Protein AF-A0A7C6WTI0-F1 (afdb_monomer)

Foldseek 3Di:
DDDLQRDDDPPADEPDDDDDPDDDDDDPPVPDDPDDDSDRRHYPVSVVD

Sequence (49 aa):
MKLIFERGAAGRRMDYLPEANSPCNAIPASMLRKTPPRLPEVSEVELAR

pLDDT: mean 90.58, std 4.45, ra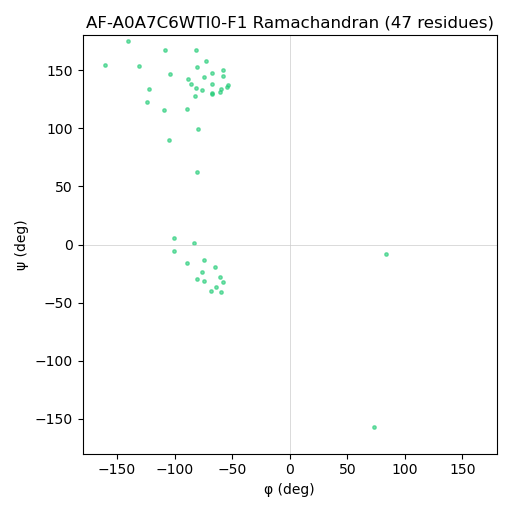nge [79.06, 96.31]

Radius of gyration: 14.91 Å; Cα contacts (8 Å, |Δi|>4): 31; chains: 1; bounding box: 33×25×35 Å

Secondary structure (DSSP, 8-state):
---GGGSS-TT---S--PPP-S--PPPPGGGS-SS--------HHHHH-

Solvent-accessible surface area (backbone atoms only — not comparable to full-atom values): 3598 Å² total; per-residue (Å²): 138,78,58,71,76,77,43,68,46,94,89,38,54,71,91,83,74,82,86,74,92,64,86,85,76,85,75,60,77,92,76,56,80,92,64,84,78,94,66,65,26,37,39,65,73,64,72,77,105

Mean predicted aligned error: 4.73 Å

Structure (mmCIF, N/CA/C/O backbone):
data_AF-A0A7C6WTI0-F1
#
_entry.id   AF-A0A7C6WTI0-F1
#
loop_
_atom_site.group_PDB
_atom_site.id
_atom_site.type_symbol
_atom_site.label_atom_id
_atom_site.label_alt_id
_atom_site.label_comp_id
_atom_site.label_asym_id
_atom_site.label_entity_id
_atom_site.label_seq_id
_atom_site.pdbx_PDB_ins_code
_atom_site.Cartn_x
_atom_site.Cartn_y
_atom_site.Cartn_z
_atom_site.occupancy
_atom_site.B_iso_or_equiv
_atom_site.auth_seq_id
_atom_site.auth_comp_id
_atom_site.auth_asym_id
_atom_site.auth_atom_id
_atom_site.pdbx_PDB_model_num
ATOM 1 N N . MET A 1 1 ? -19.285 7.861 13.982 1.00 79.62 1 MET A N 1
ATOM 2 C CA . MET A 1 1 ? -18.272 6.990 13.347 1.00 79.62 1 MET A CA 1
ATOM 3 C C . MET A 1 1 ? -17.533 7.800 12.298 1.00 79.62 1 MET A C 1
ATOM 5 O O . MET A 1 1 ? -18.186 8.616 11.665 1.00 79.62 1 MET A O 1
ATOM 9 N N . LYS A 1 2 ? -16.213 7.624 12.164 1.00 89.56 2 LYS A N 1
ATOM 10 C CA . LYS A 1 2 ? -15.390 8.300 11.145 1.00 89.56 2 LYS A CA 1
ATOM 11 C C . LYS A 1 2 ? -15.050 7.330 10.013 1.00 89.56 2 LYS A C 1
ATOM 13 O O . LYS A 1 2 ? -14.865 6.142 10.280 1.00 89.56 2 LYS A O 1
ATOM 18 N N . LEU A 1 3 ? -14.935 7.829 8.788 1.00 94.69 3 LEU A N 1
ATOM 19 C CA . LEU A 1 3 ? -14.412 7.076 7.647 1.00 94.69 3 LEU A CA 1
ATOM 20 C C . LEU A 1 3 ? -12.896 6.886 7.783 1.00 94.69 3 LEU A C 1
ATOM 22 O O . LEU A 1 3 ? -12.218 7.675 8.438 1.00 94.69 3 LEU A O 1
ATOM 26 N N . ILE A 1 4 ? -12.330 5.875 7.117 1.00 93.75 4 ILE A N 1
ATOM 27 C CA . ILE A 1 4 ? -10.878 5.619 7.163 1.00 93.75 4 ILE A CA 1
ATOM 28 C C . ILE A 1 4 ? -10.045 6.798 6.628 1.00 93.75 4 ILE A C 1
ATOM 30 O O . ILE A 1 4 ? -8.939 7.029 7.098 1.00 93.75 4 ILE A O 1
ATOM 34 N N . PHE A 1 5 ? -10.603 7.593 5.711 1.00 93.88 5 PHE A N 1
ATOM 35 C CA . PHE A 1 5 ? -9.979 8.806 5.166 1.00 93.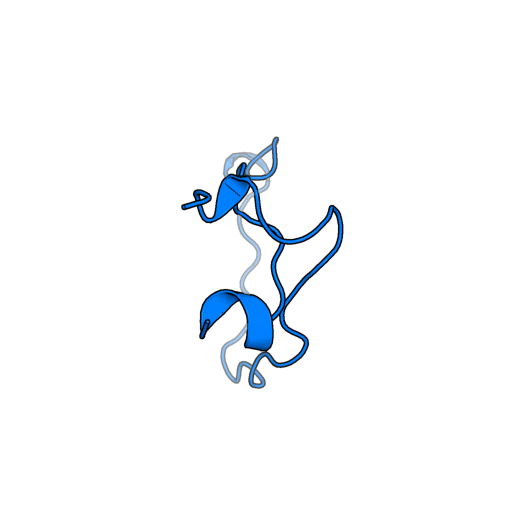88 5 PHE A CA 1
ATOM 36 C C . PHE A 1 5 ? -9.990 10.003 6.132 1.00 93.88 5 PHE A C 1
ATOM 38 O O . PHE A 1 5 ? -9.301 10.987 5.894 1.00 93.88 5 PHE A O 1
ATOM 45 N N . GLU A 1 6 ? -10.775 9.933 7.208 1.00 94.25 6 GLU A N 1
ATOM 46 C CA . GLU A 1 6 ? -10.872 10.966 8.251 1.00 94.25 6 GLU A CA 1
ATOM 47 C C . GLU A 1 6 ? -10.043 10.604 9.498 1.00 94.25 6 GLU A C 1
ATOM 49 O O . GLU A 1 6 ? -10.124 11.267 10.540 1.00 94.25 6 GLU A O 1
ATOM 54 N N . ARG A 1 7 ? -9.293 9.500 9.416 1.00 92.31 7 ARG A N 1
ATOM 55 C CA . ARG A 1 7 ? -8.389 8.980 10.445 1.00 92.31 7 ARG A CA 1
ATOM 56 C C . ARG A 1 7 ? -6.944 9.179 9.996 1.00 92.31 7 ARG A C 1
ATOM 58 O O . ARG A 1 7 ? -6.687 9.454 8.828 1.00 92.31 7 ARG A O 1
ATOM 65 N N . GLY A 1 8 ? -6.003 9.004 10.919 1.00 92.00 8 GLY A N 1
ATOM 66 C CA . GLY A 1 8 ? -4.588 9.153 10.608 1.00 92.00 8 GLY A CA 1
ATOM 67 C C . GLY A 1 8 ? -4.152 10.603 10.406 1.00 92.00 8 GLY A C 1
ATOM 68 O O . GLY A 1 8 ? -4.754 11.534 10.947 1.00 92.00 8 GLY A O 1
ATOM 69 N N . ALA A 1 9 ? -3.045 10.773 9.685 1.00 91.75 9 ALA A N 1
ATOM 70 C CA . ALA A 1 9 ? -2.422 12.063 9.396 1.00 91.75 9 ALA A CA 1
ATOM 71 C C . ALA A 1 9 ? -1.490 11.944 8.180 1.00 91.75 9 ALA A C 1
ATOM 73 O O . ALA A 1 9 ? -0.941 10.874 7.923 1.00 91.75 9 ALA A O 1
ATOM 74 N N . ALA A 1 10 ? -1.265 13.052 7.469 1.00 91.50 10 ALA A N 1
ATOM 75 C CA . ALA A 1 10 ? -0.346 13.085 6.332 1.00 91.50 10 ALA A CA 1
ATOM 76 C C . ALA A 1 10 ? 1.052 12.563 6.716 1.00 91.50 10 ALA A C 1
ATOM 78 O O . ALA A 1 10 ? 1.593 12.910 7.769 1.00 91.50 10 ALA A O 1
ATOM 79 N N . GLY A 1 11 ? 1.631 11.726 5.860 1.00 89.62 11 GLY A N 1
ATOM 80 C CA . GLY A 1 11 ? 2.919 11.069 6.062 1.00 89.62 11 GLY A CA 1
ATOM 81 C C . GLY A 1 11 ? 2.873 9.792 6.903 1.00 89.62 11 GLY A C 1
ATOM 82 O O . GLY A 1 11 ? 3.886 9.098 6.976 1.00 89.62 11 GLY A O 1
ATOM 83 N N . ARG A 1 12 ? 1.739 9.444 7.524 1.00 92.19 12 ARG A N 1
ATOM 84 C CA . ARG A 1 12 ? 1.630 8.237 8.350 1.00 92.19 12 ARG A CA 1
ATOM 85 C C . ARG A 1 12 ? 1.526 6.982 7.488 1.00 92.19 12 ARG A C 1
ATOM 87 O O . ARG A 1 12 ? 0.749 6.924 6.537 1.00 92.19 12 ARG A O 1
ATOM 94 N N . ARG A 1 13 ? 2.320 5.969 7.832 1.00 88.62 13 ARG A N 1
ATOM 95 C CA . ARG A 1 13 ? 2.434 4.715 7.081 1.00 88.62 13 ARG A CA 1
ATOM 96 C C . ARG A 1 13 ? 2.536 3.521 8.021 1.00 88.62 13 ARG A C 1
ATOM 98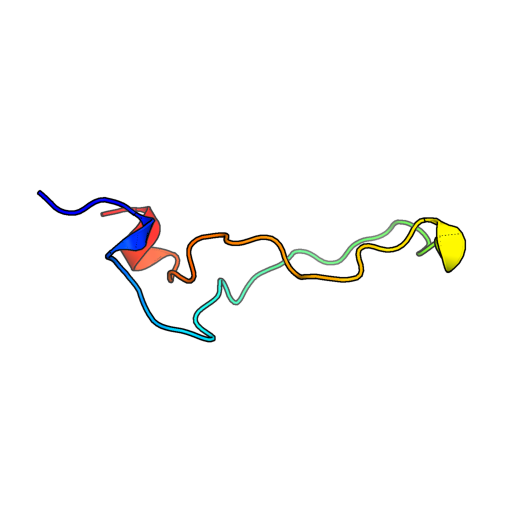 O O . ARG A 1 13 ? 2.590 3.673 9.238 1.00 88.62 13 ARG A O 1
ATOM 105 N N . MET A 1 14 ? 2.542 2.339 7.419 1.00 84.94 14 MET A N 1
ATOM 106 C CA . MET A 1 14 ? 2.998 1.116 8.066 1.00 84.94 14 MET A CA 1
ATOM 107 C C . MET A 1 14 ? 4.513 1.020 7.890 1.00 84.94 14 MET A C 1
ATOM 109 O O . MET A 1 14 ? 5.022 1.314 6.806 1.00 84.94 14 MET A O 1
ATOM 113 N N . ASP A 1 15 ? 5.215 0.611 8.941 1.00 79.06 15 ASP A N 1
ATOM 114 C CA . ASP A 1 15 ? 6.681 0.609 8.963 1.00 79.06 15 ASP A CA 1
ATOM 115 C C . ASP A 1 15 ? 7.284 -0.703 8.440 1.00 79.06 15 ASP A C 1
ATOM 117 O O . ASP A 1 15 ? 8.467 -0.754 8.106 1.00 79.06 15 ASP A O 1
ATOM 121 N N . TYR A 1 16 ? 6.478 -1.766 8.339 1.00 83.38 16 TYR A N 1
ATOM 122 C CA . TYR A 1 16 ? 6.949 -3.090 7.950 1.00 83.38 16 TYR A CA 1
ATOM 123 C C . TYR A 1 16 ? 6.481 -3.487 6.546 1.00 83.38 16 TYR A C 1
ATOM 125 O O . TYR A 1 16 ? 5.293 -3.694 6.296 1.00 83.38 16 TYR A O 1
ATOM 133 N N . LEU A 1 17 ? 7.446 -3.643 5.641 1.0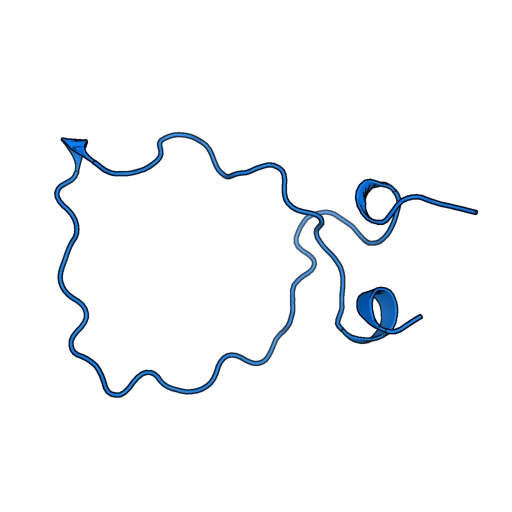0 83.31 17 LEU A N 1
ATOM 134 C CA . LEU A 1 17 ? 7.286 -4.304 4.351 1.00 83.31 17 LEU A CA 1
ATOM 135 C C . LEU A 1 17 ? 8.336 -5.426 4.277 1.00 83.31 17 LEU A C 1
ATOM 137 O O . LEU A 1 17 ? 9.521 -5.122 4.423 1.00 83.31 17 LEU A O 1
ATOM 141 N N . PRO A 1 18 ? 7.947 -6.697 4.068 1.00 87.06 18 PRO A N 1
ATOM 142 C CA . PRO A 1 18 ? 8.908 -7.786 3.906 1.00 87.06 18 PRO A CA 1
ATOM 143 C C . PRO A 1 18 ? 9.875 -7.540 2.743 1.00 87.06 18 PRO A C 1
ATOM 145 O O . PRO A 1 18 ? 9.505 -6.929 1.737 1.00 87.06 18 PRO A O 1
ATOM 148 N N . GLU A 1 19 ? 11.098 -8.061 2.853 1.00 88.88 19 GLU A N 1
ATOM 149 C CA . GLU A 1 19 ? 12.075 -7.994 1.764 1.00 88.88 19 GLU A CA 1
ATOM 150 C C . GLU A 1 19 ? 11.555 -8.719 0.514 1.00 88.88 19 GLU A C 1
ATOM 152 O O . GLU A 1 19 ? 11.080 -9.857 0.569 1.00 88.88 19 GLU A O 1
ATOM 157 N N . ALA A 1 20 ? 11.641 -8.047 -0.636 1.00 86.81 20 ALA A N 1
ATOM 158 C CA . ALA A 1 20 ? 11.257 -8.622 -1.916 1.00 86.81 20 ALA A CA 1
ATOM 159 C C . ALA A 1 20 ? 12.457 -9.341 -2.550 1.00 86.81 20 ALA A C 1
ATOM 161 O O . ALA A 1 20 ? 13.436 -8.707 -2.931 1.00 86.81 20 ALA A O 1
ATOM 162 N N . ASN A 1 21 ? 12.347 -10.658 -2.737 1.00 87.50 21 ASN A N 1
ATOM 163 C CA . ASN A 1 21 ? 13.381 -11.475 -3.395 1.00 87.50 21 ASN A CA 1
ATOM 164 C C . ASN A 1 21 ? 13.298 -11.450 -4.934 1.00 87.50 21 ASN A C 1
ATOM 166 O O . ASN A 1 21 ? 14.046 -12.145 -5.618 1.00 87.50 21 ASN A O 1
ATOM 170 N N . SER A 1 22 ? 12.353 -10.695 -5.497 1.00 85.69 22 SER A N 1
ATOM 171 C CA . SER A 1 22 ? 12.174 -10.563 -6.942 1.00 85.69 22 SER A CA 1
ATOM 172 C C . SER A 1 22 ? 13.036 -9.432 -7.512 1.00 85.69 22 SER A C 1
ATOM 174 O O . SER A 1 22 ? 13.106 -8.369 -6.891 1.00 85.69 22 SER A O 1
ATOM 176 N N . PRO A 1 23 ? 13.607 -9.585 -8.721 1.00 82.81 23 PRO A N 1
ATOM 177 C CA . PRO A 1 23 ? 14.319 -8.497 -9.382 1.00 82.81 23 PRO A CA 1
ATOM 178 C C . PRO A 1 23 ? 13.393 -7.298 -9.619 1.00 82.81 23 PRO A C 1
ATOM 180 O O . PRO A 1 23 ? 12.265 -7.440 -10.098 1.00 82.81 23 PRO A O 1
ATOM 183 N N . CYS A 1 24 ? 13.881 -6.102 -9.289 1.00 81.81 24 CYS A N 1
ATOM 184 C CA . CYS A 1 24 ? 13.165 -4.858 -9.538 1.00 81.81 24 CYS A CA 1
ATOM 185 C C . CYS A 1 24 ? 13.337 -4.456 -11.008 1.00 81.81 24 CYS A C 1
ATOM 187 O O . CYS A 1 24 ? 14.363 -3.899 -11.398 1.00 81.81 24 CYS A O 1
ATOM 189 N N . ASN A 1 25 ? 12.335 -4.753 -11.834 1.00 85.94 25 ASN A N 1
ATOM 190 C CA . ASN A 1 25 ? 12.312 -4.311 -13.224 1.00 85.94 25 ASN A CA 1
ATOM 191 C C . ASN A 1 25 ? 11.805 -2.866 -13.297 1.00 85.94 25 ASN A C 1
ATOM 193 O O . ASN A 1 25 ? 10.736 -2.546 -12.775 1.00 85.94 25 ASN A O 1
ATOM 197 N N . ALA A 1 26 ? 12.553 -1.992 -13.972 1.00 89.00 26 ALA A N 1
ATOM 198 C CA . ALA A 1 26 ? 12.134 -0.610 -14.167 1.00 89.00 26 ALA A CA 1
ATOM 199 C C . ALA A 1 26 ? 10.901 -0.537 -15.084 1.00 89.00 26 ALA A C 1
ATOM 201 O O . ALA A 1 26 ? 10.879 -1.106 -16.175 1.00 89.00 26 ALA A O 1
ATOM 202 N N . ILE A 1 27 ? 9.880 0.201 -14.648 1.00 91.69 27 ILE A N 1
ATOM 203 C CA . ILE A 1 27 ? 8.700 0.502 -15.463 1.00 91.69 27 ILE A CA 1
ATOM 204 C C . ILE A 1 27 ? 9.043 1.681 -16.393 1.00 91.69 27 ILE A C 1
ATOM 206 O O . ILE A 1 27 ? 9.610 2.668 -15.914 1.00 91.69 27 ILE A O 1
ATOM 210 N N . PRO A 1 28 ? 8.695 1.637 -17.697 1.00 94.81 28 PRO A N 1
ATOM 211 C CA . PRO A 1 28 ? 8.915 2.761 -18.604 1.00 94.81 28 PRO A CA 1
ATOM 212 C C . PRO A 1 28 ? 8.302 4.064 -18.077 1.00 94.81 28 PRO A C 1
ATOM 214 O O . PRO A 1 28 ? 7.160 4.079 -17.618 1.00 94.81 28 PRO A O 1
ATOM 217 N N . ALA A 1 29 ? 9.028 5.180 -18.199 1.00 93.88 29 ALA A N 1
AT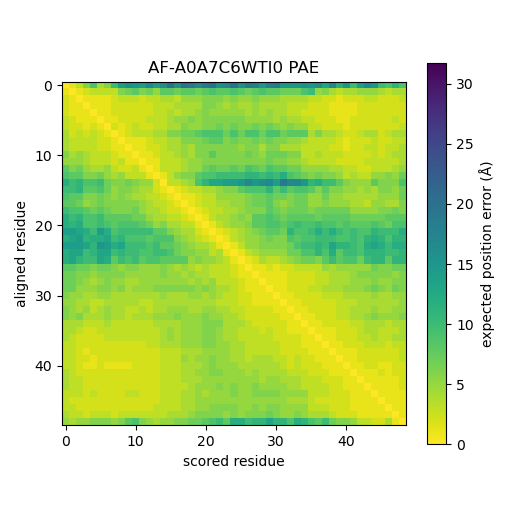OM 218 C CA . ALA A 1 29 ? 8.609 6.472 -17.644 1.00 93.88 29 ALA A CA 1
A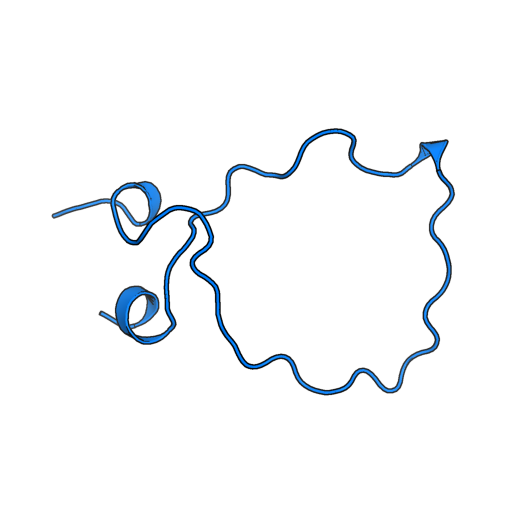TOM 219 C C . ALA A 1 29 ? 7.238 6.946 -18.163 1.00 93.88 29 ALA A C 1
ATOM 221 O O . ALA A 1 29 ? 6.477 7.571 -17.427 1.00 93.88 29 ALA A O 1
ATOM 222 N N . SER A 1 30 ? 6.893 6.602 -19.408 1.00 96.31 30 SER A N 1
ATOM 223 C CA . SER A 1 30 ? 5.592 6.904 -20.018 1.00 96.31 30 SER A CA 1
ATOM 224 C C . SER A 1 30 ? 4.411 6.204 -19.335 1.00 96.31 30 SER A C 1
ATOM 226 O O . SER A 1 30 ? 3.277 6.652 -19.487 1.00 96.31 30 SER A O 1
ATOM 228 N N . MET A 1 31 ? 4.665 5.134 -18.578 1.00 95.69 31 MET A N 1
ATOM 229 C CA . MET A 1 31 ? 3.655 4.342 -17.870 1.00 95.69 31 MET A CA 1
ATOM 230 C C . MET A 1 31 ? 3.561 4.685 -16.373 1.00 95.69 31 MET A C 1
ATOM 232 O O . MET A 1 31 ? 2.682 4.171 -15.680 1.00 95.69 31 MET A O 1
ATOM 236 N N . LEU A 1 32 ? 4.446 5.542 -15.850 1.00 95.06 32 LEU A N 1
ATOM 237 C CA . LEU A 1 32 ? 4.450 5.909 -14.435 1.00 95.06 32 LEU A CA 1
ATOM 238 C C . LEU A 1 32 ? 3.299 6.861 -14.085 1.00 95.06 32 LEU A C 1
ATOM 240 O O . LEU A 1 32 ? 2.940 7.770 -14.838 1.00 95.06 32 LEU A O 1
ATOM 244 N N . ARG A 1 33 ? 2.742 6.687 -12.882 1.00 95.25 33 ARG A N 1
ATOM 245 C CA . ARG A 1 33 ? 1.744 7.614 -12.334 1.00 95.25 33 ARG A CA 1
ATOM 246 C C . ARG A 1 33 ? 2.398 8.964 -12.041 1.00 95.25 33 ARG A C 1
ATOM 248 O O . ARG A 1 33 ? 3.402 9.024 -11.341 1.00 95.25 33 ARG A O 1
ATOM 255 N N . LYS A 1 34 ? 1.783 10.047 -12.520 1.00 96.25 34 LYS A N 1
ATOM 256 C CA . LYS A 1 34 ? 2.234 11.428 -12.258 1.00 96.25 34 LYS A CA 1
ATOM 257 C C . LYS A 1 34 ? 1.794 11.955 -10.893 1.00 96.25 34 LYS A C 1
ATOM 259 O O . LYS A 1 34 ? 2.469 12.790 -10.308 1.00 96.25 34 LYS A O 1
ATOM 264 N N . THR A 1 35 ? 0.654 11.481 -10.397 1.00 95.88 35 THR A N 1
ATOM 265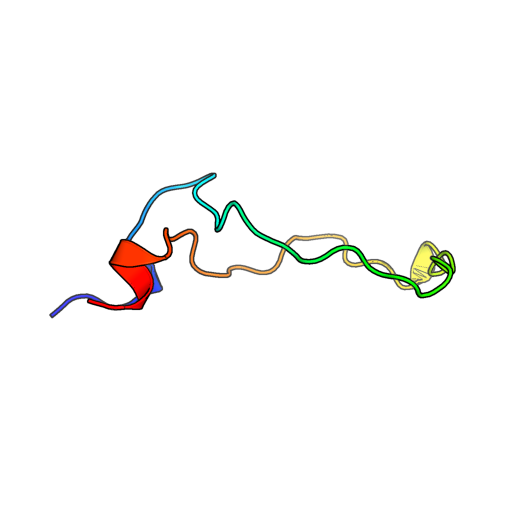 C CA . THR A 1 35 ? 0.070 11.906 -9.122 1.00 95.88 35 THR A CA 1
ATOM 266 C C . THR A 1 35 ? -0.115 10.701 -8.203 1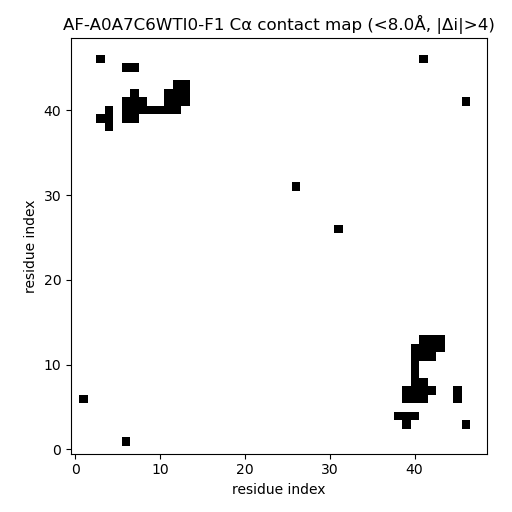.00 95.88 35 THR A C 1
ATOM 268 O O . THR A 1 35 ? -0.654 9.684 -8.659 1.00 95.88 35 THR A O 1
ATOM 271 N N . PRO A 1 36 ? 0.276 10.796 -6.920 1.00 92.38 36 PRO A N 1
ATOM 272 C CA . PRO A 1 36 ? -0.011 9.754 -5.943 1.00 92.38 36 PRO A CA 1
ATOM 273 C C . PRO A 1 36 ? -1.522 9.500 -5.814 1.00 92.38 36 PRO A C 1
ATOM 275 O O . PRO A 1 36 ? -2.317 10.440 -5.926 1.00 92.38 36 PRO A O 1
ATOM 278 N N . PRO A 1 37 ? -1.949 8.249 -5.578 1.00 93.31 37 PRO A N 1
ATOM 279 C CA . PRO A 1 37 ? -3.343 7.960 -5.267 1.00 93.31 37 PRO A CA 1
ATOM 280 C C . PRO A 1 37 ? -3.713 8.547 -3.897 1.00 93.31 37 PRO A C 1
ATOM 282 O O . PRO A 1 37 ? -2.890 8.581 -2.985 1.00 93.31 37 PRO A O 1
ATOM 285 N N . ARG A 1 38 ? -4.969 8.973 -3.735 1.00 93.25 38 ARG A N 1
ATOM 286 C CA . ARG A 1 38 ? -5.502 9.517 -2.473 1.00 93.25 38 ARG A CA 1
ATOM 287 C C . ARG A 1 38 ? -5.875 8.390 -1.504 1.00 93.25 38 ARG A C 1
ATOM 289 O O . ARG A 1 38 ? -7.048 8.186 -1.209 1.00 93.25 38 ARG A O 1
ATOM 296 N N . LEU A 1 39 ? -4.885 7.602 -1.098 1.00 93.75 39 LEU A N 1
ATOM 297 C 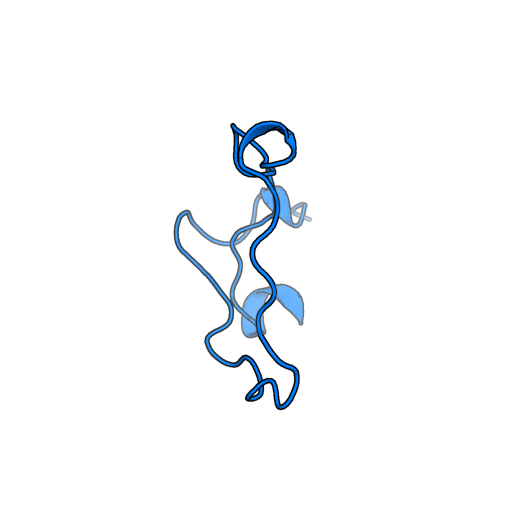CA . LEU A 1 39 ? -5.054 6.536 -0.109 1.00 93.75 39 LEU A CA 1
ATOM 298 C C . LEU A 1 39 ? -5.041 7.116 1.314 1.00 93.75 39 LEU A C 1
ATOM 300 O O . LEU A 1 39 ? -4.433 8.166 1.523 1.00 93.75 39 LEU A O 1
ATOM 304 N N . PRO A 1 40 ? -5.703 6.465 2.287 1.00 94.19 40 PRO A N 1
ATOM 305 C CA . PRO A 1 40 ? -5.628 6.886 3.678 1.00 94.19 40 PRO A CA 1
ATOM 306 C C . PRO A 1 40 ? -4.214 6.662 4.231 1.00 94.19 40 PRO A C 1
ATOM 308 O O . PRO A 1 40 ? -3.594 5.626 3.990 1.00 94.19 40 PRO A O 1
ATOM 311 N N . GLU A 1 41 ? -3.729 7.632 4.997 1.00 95.06 41 GLU A N 1
ATOM 312 C CA . GLU A 1 41 ? -2.413 7.609 5.640 1.00 95.06 41 GLU A CA 1
ATOM 313 C C . GLU A 1 41 ? -2.602 7.315 7.134 1.00 95.06 41 GLU A C 1
ATOM 315 O O . GLU A 1 41 ? -2.834 8.214 7.944 1.00 95.06 41 GLU A O 1
ATOM 320 N N . VAL A 1 42 ? -2.584 6.027 7.488 1.00 94.50 42 VAL A N 1
ATOM 321 C CA . VAL A 1 42 ? -2.927 5.502 8.823 1.00 94.50 42 VAL A CA 1
ATOM 322 C C . VAL A 1 42 ? -1.856 4.539 9.331 1.00 94.50 42 VAL A C 1
ATOM 324 O O . VAL A 1 42 ? -1.149 3.916 8.536 1.00 94.50 42 VAL A O 1
ATOM 327 N N . SER A 1 43 ? -1.728 4.412 10.655 1.00 92.56 43 SER A N 1
ATOM 328 C CA . SER A 1 43 ? -0.886 3.372 11.262 1.00 92.56 43 SER A CA 1
ATOM 329 C C . SER A 1 43 ? -1.614 2.028 11.314 1.00 92.56 43 SER A C 1
ATOM 331 O O . SER A 1 43 ? -2.833 1.952 11.160 1.00 92.56 43 SER A O 1
ATOM 333 N N . GLU A 1 44 ? -0.879 0.956 11.604 1.00 91.75 44 GLU A N 1
ATOM 334 C CA . GLU A 1 44 ? -1.455 -0.382 11.775 1.00 91.75 44 GLU A CA 1
ATOM 335 C C . GLU A 1 44 ? -2.498 -0.430 12.908 1.00 91.75 44 GLU A C 1
ATOM 337 O O . GLU A 1 44 ? -3.583 -0.989 12.748 1.00 91.75 44 GLU A O 1
ATOM 342 N N . VAL A 1 45 ? -2.225 0.252 14.026 1.00 90.75 45 VAL A N 1
ATOM 343 C CA . VAL A 1 45 ? -3.156 0.345 15.164 1.00 90.75 45 VAL A CA 1
ATOM 344 C C . VAL A 1 45 ? -4.447 1.068 14.776 1.00 90.75 45 VAL A C 1
ATOM 346 O O . VAL A 1 45 ? -5.523 0.721 15.259 1.00 90.75 45 VAL A O 1
ATOM 349 N N . GLU A 1 46 ? -4.361 2.085 13.921 1.00 92.06 46 GLU A N 1
ATOM 350 C CA . GLU A 1 46 ? -5.539 2.793 13.420 1.00 92.06 46 GLU A CA 1
ATOM 351 C C . GLU A 1 46 ? -6.313 1.990 12.385 1.00 92.06 46 GLU A C 1
ATOM 353 O O . GLU A 1 46 ? -7.526 2.132 12.314 1.00 92.06 46 GLU A O 1
ATOM 358 N N . LEU A 1 47 ? -5.646 1.154 11.594 1.00 91.81 47 LEU A N 1
ATOM 359 C CA . LEU A 1 47 ? -6.325 0.273 10.652 1.00 91.81 47 LEU A CA 1
ATOM 360 C C . LEU A 1 47 ? -7.121 -0.827 11.372 1.00 91.81 47 LEU A C 1
ATOM 362 O O . LEU A 1 47 ? -8.226 -1.152 10.948 1.00 91.81 47 LEU A O 1
ATOM 366 N N . ALA A 1 48 ? -6.566 -1.388 12.449 1.00 91.12 48 ALA A N 1
ATOM 367 C CA . ALA A 1 48 ? -7.161 -2.508 13.181 1.00 91.12 48 ALA A CA 1
ATOM 368 C C . ALA A 1 48 ? -8.343 -2.123 14.095 1.00 91.12 48 ALA A C 1
ATOM 370 O O . ALA A 1 48 ? -9.142 -2.986 14.456 1.00 91.12 48 ALA A O 1
ATOM 371 N N . ARG A 1 49 ? -8.421 -0.857 14.516 1.00 87.25 49 ARG A N 1
ATOM 372 C CA . ARG A 1 49 ? -9.465 -0.324 15.413 1.00 87.25 49 ARG A CA 1
ATOM 373 C C . ARG A 1 49 ? -10.610 0.294 14.638 1.00 87.25 49 ARG A C 1
ATOM 375 O O . ARG A 1 49 ? -11.732 0.338 15.173 1.00 87.25 49 ARG A O 1
#